Protein AF-A0A4V2MIZ4-F1 (afdb_monomer)

Radius of gyration: 24.64 Å; Cα contacts (8 Å, |Δi|>4): 62; chains: 1; bounding box: 47×35×79 Å

Structure (mmCIF, N/CA/C/O backbone):
data_AF-A0A4V2MIZ4-F1
#
_entry.id   AF-A0A4V2MIZ4-F1
#
loop_
_atom_site.group_PDB
_atom_site.id
_atom_site.type_symbol
_atom_site.label_atom_id
_atom_site.label_alt_id
_atom_site.label_comp_id
_atom_site.label_asym_id
_atom_site.label_entity_id
_atom_site.label_seq_id
_atom_site.pdbx_PDB_ins_code
_atom_site.Cartn_x
_atom_site.Cartn_y
_atom_site.Cartn_z
_atom_site.occupancy
_atom_site.B_iso_or_equiv
_atom_site.auth_seq_id
_atom_site.auth_comp_id
_atom_site.auth_asym_id
_atom_site.auth_atom_id
_atom_site.pdbx_PDB_model_num
ATOM 1 N N . MET A 1 1 ? 18.306 -7.040 -50.627 1.00 61.47 1 MET A N 1
ATOM 2 C CA . MET A 1 1 ? 17.845 -5.681 -50.943 1.00 61.47 1 MET A CA 1
ATOM 3 C C . MET A 1 1 ? 18.683 -4.757 -50.088 1.00 61.47 1 MET A C 1
ATOM 5 O O . MET A 1 1 ? 18.754 -4.995 -48.889 1.00 61.47 1 MET A O 1
ATOM 9 N N . THR A 1 2 ? 19.438 -3.847 -50.686 1.00 75.38 2 THR A N 1
ATOM 10 C CA . THR A 1 2 ? 20.298 -2.902 -49.950 1.00 75.38 2 THR A CA 1
ATOM 11 C C . THR A 1 2 ? 19.465 -1.750 -49.378 1.00 75.38 2 THR A C 1
ATOM 13 O O . THR A 1 2 ? 18.404 -1.431 -49.910 1.00 75.38 2 THR A O 1
ATOM 16 N N . ASP A 1 3 ? 19.933 -1.094 -48.311 1.00 62.56 3 ASP A N 1
ATOM 17 C CA . ASP A 1 3 ? 19.199 0.014 -47.664 1.00 62.56 3 ASP A CA 1
ATOM 18 C C . ASP A 1 3 ? 18.885 1.183 -48.622 1.00 62.56 3 ASP A C 1
ATOM 20 O O . ASP A 1 3 ? 17.886 1.885 -48.450 1.00 62.56 3 ASP A O 1
ATOM 24 N N . GLU A 1 4 ? 19.688 1.367 -49.676 1.00 70.94 4 GLU A N 1
ATOM 25 C CA . GLU A 1 4 ? 19.414 2.335 -50.747 1.00 70.94 4 GLU A CA 1
ATOM 26 C C . GLU A 1 4 ? 18.203 1.945 -51.616 1.00 70.94 4 GLU A C 1
ATOM 28 O O . GLU A 1 4 ? 17.418 2.814 -51.998 1.00 70.94 4 GLU A O 1
ATOM 33 N N . GLU A 1 5 ? 17.994 0.649 -51.876 1.00 67.06 5 GLU A N 1
ATOM 34 C CA . GLU A 1 5 ? 16.830 0.135 -52.614 1.00 67.06 5 GLU A CA 1
ATOM 35 C C . GLU A 1 5 ? 15.548 0.234 -51.769 1.00 67.06 5 GLU A C 1
ATOM 37 O O . GLU A 1 5 ? 14.493 0.603 -52.287 1.00 67.06 5 GLU A O 1
ATOM 42 N N . CYS A 1 6 ? 15.637 -0.017 -50.455 1.00 63.50 6 CYS A N 1
ATOM 43 C CA . CYS A 1 6 ? 14.527 0.169 -49.509 1.00 63.50 6 CYS A CA 1
ATOM 44 C C . CYS A 1 6 ? 14.075 1.636 -49.437 1.00 63.50 6 CYS A C 1
ATOM 46 O O . CYS A 1 6 ? 12.880 1.919 -49.562 1.00 63.50 6 CYS A O 1
ATOM 48 N N . LYS A 1 7 ? 15.026 2.577 -49.325 1.00 65.12 7 LYS A N 1
ATOM 49 C CA . LYS A 1 7 ? 14.741 4.024 -49.330 1.00 65.12 7 LYS A CA 1
ATOM 50 C C . LYS A 1 7 ? 14.087 4.496 -50.626 1.00 65.12 7 LYS A C 1
ATOM 52 O O . LYS A 1 7 ? 13.171 5.312 -50.572 1.00 65.12 7 LYS A O 1
ATOM 57 N N . ALA A 1 8 ? 14.519 3.979 -51.777 1.00 67.56 8 ALA A N 1
ATOM 58 C CA . ALA A 1 8 ? 13.937 4.322 -53.076 1.00 67.56 8 ALA A CA 1
ATOM 59 C C . ALA A 1 8 ? 12.498 3.794 -53.256 1.00 67.56 8 ALA A C 1
ATOM 61 O O . ALA A 1 8 ? 11.707 4.403 -53.975 1.00 67.56 8 ALA A O 1
ATOM 62 N N . LEU A 1 9 ? 12.147 2.691 -52.585 1.00 74.19 9 LEU A N 1
ATOM 63 C CA . LEU A 1 9 ? 10.812 2.078 -52.602 1.00 74.19 9 LEU A CA 1
ATOM 64 C C . LEU A 1 9 ? 9.877 2.600 -51.493 1.00 74.19 9 LEU A C 1
ATOM 66 O O . LEU A 1 9 ? 8.720 2.187 -51.432 1.00 74.19 9 LEU A O 1
ATOM 70 N N . GLY A 1 10 ? 10.354 3.497 -50.620 1.00 66.38 10 GLY A N 1
ATOM 71 C CA . GLY A 1 10 ? 9.590 3.998 -49.470 1.00 66.38 10 GLY A CA 1
ATOM 72 C C . GLY A 1 10 ? 9.331 2.939 -48.390 1.00 66.38 10 GLY A C 1
ATOM 73 O O . GLY A 1 10 ? 8.396 3.077 -47.604 1.00 66.38 10 GLY A O 1
ATOM 74 N N . ILE A 1 11 ? 10.129 1.870 -48.371 1.00 73.00 11 ILE A N 1
ATOM 75 C CA . ILE A 1 11 ? 10.044 0.768 -47.409 1.00 73.00 11 ILE A CA 1
ATOM 76 C C . ILE A 1 11 ? 11.064 1.038 -46.298 1.00 73.00 11 ILE A C 1
ATOM 78 O O . ILE A 1 11 ? 12.183 1.465 -46.582 1.00 73.00 11 ILE A O 1
ATOM 82 N N . MET A 1 12 ? 10.683 0.786 -45.041 1.00 71.75 12 MET A N 1
ATOM 83 C CA . MET A 1 12 ? 11.596 0.918 -43.899 1.00 71.75 12 MET A CA 1
ATOM 84 C C . MET A 1 12 ? 12.878 0.114 -44.134 1.00 71.75 12 MET A C 1
ATOM 86 O O . MET A 1 12 ? 12.825 -1.068 -44.481 1.00 71.75 12 MET A O 1
ATOM 90 N N . THR A 1 13 ? 14.023 0.759 -43.932 1.00 80.56 13 THR A N 1
ATOM 91 C CA . THR A 1 13 ? 15.333 0.090 -43.956 1.00 80.56 13 THR A CA 1
ATOM 92 C C . THR A 1 13 ? 15.496 -0.840 -42.754 1.00 80.56 13 THR A C 1
ATOM 94 O O . THR A 1 13 ? 14.859 -0.643 -41.716 1.00 80.56 13 THR A O 1
ATOM 97 N N . GLU A 1 14 ? 16.378 -1.843 -42.849 1.00 78.62 14 GLU A N 1
ATOM 98 C CA . GLU A 1 14 ? 16.640 -2.737 -41.708 1.00 78.62 14 GLU A CA 1
ATOM 99 C C . GLU A 1 14 ? 17.162 -1.956 -40.494 1.00 78.62 14 GLU A C 1
ATOM 101 O O . GLU A 1 14 ? 16.885 -2.309 -39.346 1.00 78.62 14 GLU A O 1
ATOM 106 N N . GLN A 1 15 ? 17.904 -0.874 -40.741 1.00 80.44 15 GLN A N 1
ATOM 107 C CA . GLN A 1 15 ? 18.411 0.007 -39.699 1.00 80.44 15 GLN A CA 1
ATOM 108 C C . GLN A 1 15 ? 17.288 0.805 -39.016 1.00 80.44 15 GLN A C 1
ATOM 110 O O . GLN A 1 15 ? 17.225 0.818 -37.788 1.00 80.44 15 GLN A O 1
ATOM 115 N N . GLU A 1 16 ? 16.364 1.400 -39.778 1.00 78.31 16 GLU A N 1
ATOM 116 C CA . GLU A 1 16 ? 15.189 2.096 -39.223 1.00 78.31 16 GLU A CA 1
ATOM 117 C C . GLU A 1 16 ? 14.279 1.141 -38.442 1.00 78.31 16 GLU A C 1
ATOM 119 O O . GLU A 1 16 ? 13.757 1.508 -37.388 1.00 78.31 16 GLU A O 1
ATOM 124 N N . GLN A 1 17 ? 14.135 -0.102 -38.909 1.00 80.69 17 GLN A N 1
ATOM 125 C CA . GLN A 1 17 ? 13.359 -1.123 -38.212 1.00 80.69 17 GLN A CA 1
ATOM 126 C C . GLN A 1 17 ? 13.997 -1.495 -36.864 1.00 80.69 17 GLN A C 1
ATOM 128 O O . GLN A 1 17 ? 13.307 -1.517 -35.848 1.00 80.69 17 GLN A O 1
ATOM 133 N N . ARG A 1 18 ? 15.324 -1.680 -36.810 1.00 82.56 18 ARG A N 1
ATOM 134 C CA . ARG A 1 18 ? 16.046 -1.932 -35.546 1.00 82.56 18 ARG A CA 1
ATOM 135 C C . ARG A 1 18 ? 15.979 -0.749 -34.583 1.00 82.56 18 ARG A C 1
ATOM 137 O O . ARG A 1 18 ? 15.841 -0.950 -33.379 1.00 82.56 18 ARG A O 1
ATOM 144 N N . GLU A 1 19 ? 16.088 0.478 -35.085 1.00 84.62 19 GLU A N 1
ATOM 145 C CA . GLU A 1 19 ? 15.945 1.683 -34.261 1.00 84.62 19 GLU A CA 1
ATOM 146 C C . GLU A 1 19 ? 14.526 1.806 -33.694 1.00 84.62 19 GLU A C 1
ATOM 148 O O . GLU A 1 19 ? 14.348 2.174 -32.530 1.00 84.62 19 GLU A O 1
ATOM 153 N N . MET A 1 20 ? 13.511 1.463 -34.487 1.00 82.25 20 MET A N 1
ATOM 154 C CA . MET A 1 20 ? 12.120 1.429 -34.049 1.00 82.25 20 MET A CA 1
ATOM 155 C C . MET A 1 20 ? 11.888 0.356 -32.974 1.00 82.25 20 MET A C 1
ATOM 157 O O . MET A 1 20 ? 11.293 0.670 -31.942 1.00 82.25 20 MET A O 1
ATOM 161 N N . ASP A 1 21 ? 12.409 -0.858 -33.159 1.00 84.88 21 ASP A N 1
ATOM 162 C CA . ASP A 1 21 ? 12.303 -1.945 -32.176 1.00 84.88 21 ASP A CA 1
ATOM 163 C C . ASP A 1 21 ? 12.966 -1.560 -30.845 1.00 84.88 21 ASP A C 1
ATOM 165 O O . ASP A 1 21 ? 12.350 -1.669 -29.785 1.00 84.88 21 ASP A O 1
ATOM 169 N N . GLN A 1 22 ? 14.166 -0.970 -30.886 1.00 86.31 22 GLN A N 1
ATOM 170 C CA . GLN A 1 22 ? 14.837 -0.456 -29.685 1.00 86.31 22 GLN A CA 1
ATOM 171 C C . GLN A 1 22 ? 14.046 0.658 -28.991 1.00 86.31 22 GLN A C 1
ATOM 173 O O . GLN A 1 22 ? 14.069 0.781 -27.764 1.00 86.31 22 GLN A O 1
ATOM 178 N N . ARG A 1 23 ? 13.357 1.518 -29.751 1.00 86.25 23 ARG A N 1
ATOM 179 C CA . ARG A 1 23 ? 12.477 2.538 -29.165 1.00 86.25 23 ARG A CA 1
ATOM 180 C C . ARG A 1 23 ? 11.270 1.902 -28.489 1.00 86.25 23 ARG A C 1
ATOM 182 O O . ARG A 1 23 ? 10.900 2.368 -27.414 1.00 86.25 23 ARG A O 1
ATOM 189 N N . PHE A 1 24 ? 10.679 0.868 -29.082 1.00 81.25 24 PHE A N 1
ATOM 190 C CA . PHE A 1 24 ? 9.573 0.140 -28.467 1.00 81.25 24 PHE A CA 1
ATOM 191 C C . PHE A 1 24 ? 9.997 -0.577 -27.186 1.00 81.25 24 PHE A C 1
ATOM 193 O O . PHE A 1 24 ? 9.312 -0.413 -26.180 1.00 81.25 24 PHE A O 1
ATOM 200 N N . GLU A 1 25 ? 11.152 -1.246 -27.170 1.00 83.56 25 GLU A N 1
ATOM 201 C CA . GLU A 1 25 ? 11.702 -1.865 -25.953 1.00 83.56 25 GLU A CA 1
ATOM 202 C C . GLU A 1 25 ? 11.879 -0.835 -24.827 1.00 83.56 25 GLU A C 1
ATOM 204 O O . GLU A 1 25 ? 11.429 -1.047 -23.703 1.00 83.56 25 GLU A O 1
ATOM 209 N N . ARG A 1 26 ? 12.441 0.344 -25.130 1.00 81.94 26 ARG A N 1
ATOM 210 C CA . ARG A 1 26 ? 12.590 1.421 -24.134 1.00 81.94 26 ARG A CA 1
ATOM 211 C C . ARG A 1 26 ? 11.251 1.957 -23.627 1.00 81.94 26 ARG A C 1
ATOM 213 O O . ARG A 1 26 ? 11.146 2.309 -22.454 1.00 81.94 26 ARG A O 1
ATOM 220 N N . ILE A 1 27 ? 10.244 2.066 -24.497 1.00 82.38 27 ILE A N 1
ATOM 221 C CA . ILE A 1 27 ? 8.889 2.487 -24.103 1.00 82.38 27 ILE A CA 1
ATOM 222 C C . ILE A 1 27 ? 8.257 1.434 -23.189 1.00 82.38 27 ILE A C 1
ATOM 224 O O . ILE A 1 27 ? 7.624 1.797 -22.199 1.00 82.38 27 ILE A O 1
ATOM 228 N N . GLU A 1 28 ? 8.441 0.151 -23.491 1.00 75.31 28 GLU A N 1
ATOM 229 C CA . GLU A 1 28 ? 7.935 -0.951 -22.675 1.00 75.31 28 GLU A CA 1
ATOM 230 C C . GLU A 1 28 ? 8.591 -0.966 -21.288 1.00 75.31 28 GLU A C 1
ATOM 232 O O . GLU A 1 28 ? 7.890 -0.977 -20.272 1.00 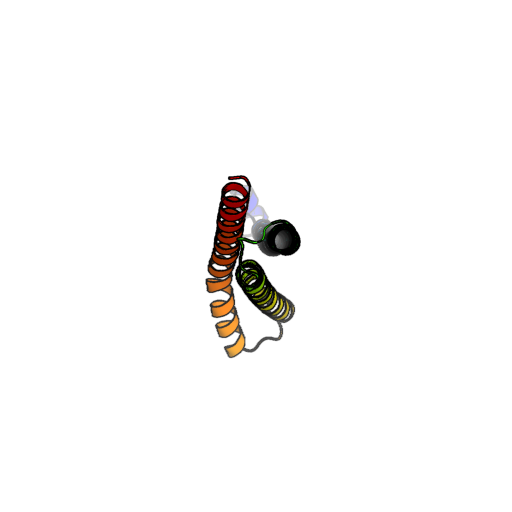75.31 28 GLU A O 1
ATOM 237 N N . GLU A 1 29 ? 9.920 -0.859 -21.221 1.00 80.81 29 GLU A N 1
ATOM 238 C CA . GLU A 1 29 ? 10.661 -0.763 -19.958 1.00 80.81 29 GLU A CA 1
ATOM 239 C C . GLU A 1 29 ? 10.221 0.447 -19.121 1.00 80.81 29 GLU A C 1
ATOM 241 O O . GLU A 1 29 ? 9.951 0.314 -17.921 1.00 80.81 29 GLU A O 1
ATOM 246 N N . ALA A 1 30 ? 10.091 1.619 -19.753 1.00 78.44 30 ALA A N 1
ATOM 247 C CA . ALA A 1 30 ? 9.608 2.830 -19.095 1.00 78.44 30 ALA A CA 1
ATOM 248 C C . ALA A 1 30 ? 8.166 2.667 -18.588 1.00 78.44 30 ALA A C 1
ATOM 250 O O . ALA A 1 30 ? 7.864 3.048 -17.457 1.00 78.44 30 ALA A O 1
ATOM 251 N N . GLY A 1 31 ? 7.288 2.043 -19.377 1.00 76.06 31 GLY A N 1
ATOM 252 C CA . GLY A 1 31 ? 5.898 1.786 -19.002 1.00 76.06 31 GLY A CA 1
ATOM 253 C C . GLY A 1 31 ? 5.766 0.857 -17.793 1.00 76.06 31 GLY A C 1
ATOM 254 O O . GLY A 1 31 ? 4.927 1.088 -16.915 1.00 76.06 31 GLY A O 1
ATOM 255 N N . ILE A 1 32 ? 6.619 -0.167 -17.694 1.00 78.19 32 ILE A N 1
ATOM 256 C CA . ILE A 1 32 ? 6.652 -1.062 -16.530 1.00 78.19 32 ILE A CA 1
ATOM 257 C C . ILE A 1 32 ? 7.129 -0.306 -15.284 1.00 78.19 32 ILE A C 1
ATOM 259 O O . ILE A 1 32 ? 6.495 -0.412 -14.228 1.00 78.19 32 ILE A O 1
ATOM 263 N N . ALA A 1 33 ? 8.202 0.479 -15.406 1.00 78.94 33 ALA A N 1
ATOM 264 C CA . ALA A 1 33 ? 8.738 1.280 -14.306 1.00 78.94 33 ALA A CA 1
ATOM 265 C C . ALA A 1 33 ? 7.717 2.311 -13.794 1.00 78.94 33 ALA A C 1
ATOM 267 O O . ALA A 1 33 ? 7.505 2.435 -12.585 1.00 78.94 33 ALA A O 1
ATOM 268 N N . ASP A 1 34 ? 7.025 3.000 -14.702 1.00 83.31 34 ASP A N 1
ATOM 269 C CA . ASP A 1 34 ? 5.982 3.960 -14.346 1.00 83.31 34 ASP A CA 1
ATOM 270 C C . ASP A 1 34 ? 4.792 3.281 -13.667 1.00 83.31 34 ASP A C 1
ATOM 272 O O . ASP A 1 34 ? 4.307 3.768 -12.645 1.00 83.31 34 ASP A O 1
ATOM 276 N N . THR A 1 35 ? 4.344 2.126 -14.166 1.00 80.25 35 THR A N 1
ATOM 277 C CA . THR A 1 35 ? 3.244 1.369 -13.545 1.00 80.25 35 THR A CA 1
ATOM 278 C C . THR A 1 35 ? 3.574 0.987 -12.101 1.00 80.25 35 THR A C 1
ATOM 280 O O . THR A 1 35 ? 2.730 1.130 -11.214 1.00 80.25 35 THR A O 1
ATOM 283 N N . GLN A 1 36 ? 4.806 0.541 -11.843 1.00 80.75 36 GLN A N 1
ATOM 284 C CA . GLN A 1 36 ? 5.273 0.237 -10.491 1.00 80.75 36 GLN A CA 1
ATOM 285 C C . GLN A 1 36 ? 5.300 1.492 -9.609 1.00 80.75 36 GLN A C 1
ATOM 287 O O . GLN A 1 36 ? 4.775 1.479 -8.501 1.00 80.75 36 GLN A O 1
ATOM 292 N N . LYS A 1 37 ? 5.802 2.613 -10.131 1.00 85.69 37 LYS A N 1
ATOM 293 C CA . LYS A 1 37 ? 5.819 3.896 -9.416 1.00 85.69 37 LYS A CA 1
ATOM 294 C C . LYS A 1 37 ? 4.416 4.392 -9.050 1.00 85.69 37 LYS A C 1
ATOM 296 O O . LYS A 1 37 ? 4.213 4.920 -7.956 1.00 85.69 37 LYS A O 1
ATOM 301 N N . TYR A 1 38 ? 3.440 4.251 -9.948 1.00 85.75 38 TYR A N 1
ATOM 302 C CA . TYR A 1 38 ? 2.047 4.602 -9.654 1.00 85.75 38 TYR A CA 1
ATOM 303 C C . TYR A 1 38 ? 1.440 3.681 -8.601 1.00 85.75 38 TYR A C 1
ATOM 305 O O . TYR A 1 38 ? 0.726 4.166 -7.723 1.00 85.75 38 TYR A O 1
ATOM 313 N N . PHE A 1 39 ? 1.738 2.384 -8.669 1.00 86.19 39 PHE A N 1
ATOM 314 C CA . PHE A 1 39 ? 1.306 1.429 -7.658 1.00 86.19 39 PHE A CA 1
ATOM 315 C C . PHE A 1 39 ? 1.820 1.816 -6.267 1.00 86.19 39 PHE A C 1
ATOM 317 O O . PHE A 1 39 ? 1.006 1.948 -5.348 1.00 86.19 39 PHE A O 1
ATOM 324 N N . ASP A 1 40 ? 3.129 2.056 -6.140 1.00 86.69 40 ASP A N 1
ATOM 325 C CA . ASP A 1 40 ? 3.775 2.416 -4.873 1.00 86.69 40 ASP A CA 1
ATOM 326 C C . ASP A 1 40 ? 3.146 3.700 -4.316 1.00 86.69 40 ASP A C 1
ATOM 328 O O . ASP 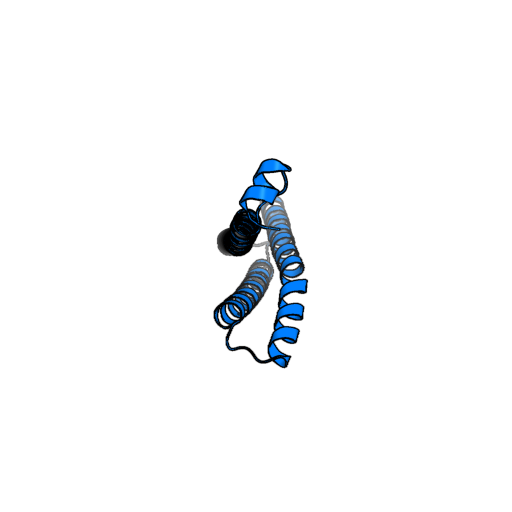A 1 40 ? 2.693 3.753 -3.175 1.00 86.69 40 ASP A O 1
ATOM 332 N N . ARG A 1 41 ? 2.958 4.711 -5.175 1.00 89.69 41 ARG A N 1
ATOM 333 C CA . ARG A 1 41 ? 2.321 5.978 -4.791 1.00 89.69 41 ARG A CA 1
ATOM 334 C C . ARG A 1 41 ? 0.879 5.814 -4.301 1.00 89.69 41 ARG A C 1
ATOM 336 O O . ARG A 1 41 ? 0.435 6.592 -3.455 1.00 89.69 41 ARG A O 1
ATOM 343 N N . ILE A 1 42 ? 0.110 4.884 -4.868 1.00 90.19 42 ILE A N 1
ATOM 344 C CA . ILE A 1 42 ? -1.256 4.596 -4.408 1.00 90.19 42 ILE A CA 1
ATOM 345 C C . ILE A 1 42 ? -1.203 3.923 -3.036 1.00 90.19 42 ILE A C 1
ATOM 347 O O . ILE A 1 42 ? -1.914 4.361 -2.132 1.00 90.19 42 ILE A O 1
ATOM 351 N N . HIS A 1 43 ? -0.352 2.913 -2.864 1.00 90.69 43 HIS A N 1
ATOM 352 C CA . HIS A 1 43 ? -0.255 2.165 -1.609 1.00 90.69 43 HIS A CA 1
ATOM 353 C C . HIS A 1 43 ? 0.284 3.024 -0.462 1.00 90.69 43 HIS A C 1
ATOM 355 O O . HIS A 1 43 ? -0.300 2.991 0.620 1.00 90.69 43 HIS A O 1
ATOM 361 N N . ASP A 1 44 ? 1.244 3.915 -0.717 1.00 91.56 44 ASP A N 1
ATOM 362 C CA . ASP A 1 44 ? 1.702 4.918 0.254 1.00 91.56 44 ASP A CA 1
ATOM 363 C C . ASP A 1 44 ? 0.548 5.802 0.755 1.00 91.56 44 ASP A C 1
ATOM 365 O O . ASP A 1 44 ? 0.396 6.057 1.954 1.00 91.56 44 ASP A O 1
ATOM 369 N N . LYS A 1 45 ? -0.317 6.257 -0.162 1.00 94.06 45 LYS A N 1
ATOM 370 C CA . LYS A 1 45 ? -1.497 7.059 0.192 1.00 94.06 45 LYS A CA 1
ATOM 371 C C . LYS A 1 45 ? -2.523 6.253 0.982 1.00 94.06 45 LYS A C 1
ATOM 373 O O . LYS A 1 45 ? -3.093 6.791 1.929 1.00 94.06 45 LYS A O 1
ATOM 378 N N . LEU A 1 46 ? -2.760 4.992 0.615 1.00 93.81 46 LEU A N 1
ATOM 379 C CA . LEU A 1 46 ? -3.664 4.101 1.350 1.00 93.81 46 LEU A CA 1
ATOM 380 C C . LEU A 1 46 ? -3.142 3.825 2.762 1.00 93.81 46 LEU A C 1
ATOM 382 O O . LEU A 1 46 ? -3.918 3.888 3.712 1.00 93.81 46 LEU A O 1
ATOM 386 N N . PHE A 1 47 ? -1.838 3.602 2.923 1.00 93.19 47 PHE A N 1
ATOM 387 C CA . PHE A 1 47 ? -1.196 3.440 4.227 1.00 93.19 47 PHE A CA 1
ATOM 388 C C . PHE A 1 47 ? -1.304 4.691 5.090 1.00 93.19 47 PHE A C 1
ATOM 390 O O . PHE A 1 47 ? -1.642 4.600 6.273 1.00 93.19 47 PHE A O 1
ATOM 397 N N . SER A 1 48 ? -1.051 5.864 4.506 1.00 94.56 48 SER A N 1
ATOM 398 C CA . SER A 1 48 ? -1.198 7.143 5.201 1.00 94.56 48 SER A CA 1
ATOM 399 C C . SER A 1 48 ? -2.644 7.371 5.649 1.00 94.56 48 SER A C 1
ATOM 401 O O . SER A 1 48 ? -2.889 7.667 6.820 1.00 94.56 48 SER A O 1
ATOM 403 N N . LEU A 1 49 ? -3.613 7.133 4.758 1.00 94.69 49 LEU A N 1
ATOM 404 C CA . LEU A 1 49 ? -5.037 7.216 5.076 1.00 94.69 49 LEU A CA 1
ATOM 405 C C . LEU A 1 49 ? -5.429 6.218 6.170 1.00 94.69 49 LEU A C 1
ATOM 407 O O . LEU A 1 49 ? -6.108 6.591 7.120 1.00 94.69 49 LEU A O 1
ATOM 411 N N . ASN A 1 50 ? -4.980 4.966 6.081 1.00 95.31 50 ASN A N 1
ATOM 412 C CA . ASN A 1 50 ? -5.293 3.956 7.085 1.00 95.31 50 ASN A CA 1
ATOM 413 C C . ASN A 1 50 ? -4.682 4.299 8.450 1.00 95.31 50 ASN A C 1
ATOM 415 O O . ASN A 1 50 ? -5.338 4.141 9.474 1.00 95.31 50 ASN A O 1
ATOM 419 N N . SER A 1 51 ? -3.465 4.845 8.473 1.00 94.75 51 SER A N 1
ATOM 420 C CA . SER A 1 51 ? -2.824 5.337 9.699 1.00 94.75 51 SER A CA 1
ATOM 421 C C . SER A 1 51 ? -3.614 6.489 10.326 1.00 94.75 51 SER A C 1
ATOM 423 O O . SER A 1 51 ? -3.827 6.510 11.539 1.00 94.75 51 SER A O 1
ATOM 425 N N . PHE A 1 52 ? -4.116 7.412 9.501 1.00 95.81 52 PHE A N 1
ATOM 426 C CA . PHE A 1 52 ? -5.018 8.472 9.949 1.00 95.81 52 PHE A CA 1
ATOM 427 C C . PHE A 1 52 ? -6.330 7.906 10.517 1.00 95.81 52 PHE A C 1
ATOM 429 O O . PHE A 1 52 ? -6.774 8.344 11.577 1.00 95.81 52 PHE A O 1
ATOM 436 N N . LEU A 1 53 ? -6.921 6.891 9.875 1.00 94.56 53 LEU A N 1
ATOM 437 C CA . LEU A 1 53 ? -8.124 6.216 10.378 1.00 94.56 53 LEU A CA 1
ATOM 438 C C . LEU A 1 53 ? -7.872 5.540 11.728 1.00 94.56 53 LEU A C 1
ATOM 440 O O . LEU A 1 53 ? -8.695 5.694 12.621 1.00 94.56 53 LEU A O 1
ATOM 444 N N . ILE A 1 54 ? -6.743 4.849 11.919 1.00 94.75 54 ILE A N 1
ATOM 445 C CA . ILE A 1 54 ? -6.370 4.255 13.218 1.00 94.75 54 ILE A CA 1
ATOM 446 C C . ILE A 1 54 ? -6.380 5.327 14.314 1.00 94.75 54 ILE A C 1
ATOM 448 O O . ILE A 1 54 ? -7.017 5.139 15.351 1.00 94.75 54 ILE A O 1
ATOM 452 N N . ALA A 1 55 ? -5.727 6.468 14.075 1.00 94.88 55 ALA A N 1
ATOM 453 C CA . ALA A 1 55 ? -5.729 7.586 15.017 1.00 94.88 55 ALA A CA 1
ATOM 454 C C . ALA A 1 55 ? -7.149 8.125 15.269 1.00 94.88 55 ALA A C 1
ATOM 456 O O . ALA A 1 55 ? -7.529 8.363 16.416 1.00 94.88 55 ALA A O 1
ATOM 457 N N . GLY A 1 56 ? -7.960 8.249 14.215 1.00 92.69 56 GLY A N 1
ATOM 458 C CA . GLY A 1 56 ? -9.368 8.630 14.314 1.00 92.69 56 GLY A CA 1
ATOM 459 C C . GLY A 1 56 ? -10.194 7.661 15.165 1.00 92.69 56 GLY A C 1
ATOM 460 O O . GLY A 1 56 ? -10.987 8.104 15.992 1.00 92.69 56 GLY A O 1
ATOM 461 N N . TYR A 1 57 ? -10.001 6.347 15.014 1.00 92.94 57 TYR A N 1
ATOM 462 C CA . TYR A 1 57 ? -10.677 5.332 15.829 1.00 92.94 57 TYR A CA 1
ATOM 463 C C . TYR A 1 57 ? -10.269 5.433 17.301 1.00 92.94 57 TYR A C 1
ATOM 465 O O . TYR A 1 57 ? -11.140 5.389 18.168 1.00 92.94 57 TYR A O 1
ATOM 473 N N . PHE A 1 58 ? -8.980 5.630 17.602 1.00 93.12 58 PHE A N 1
ATOM 474 C CA . PHE A 1 58 ? -8.534 5.876 18.978 1.00 93.12 58 PHE A CA 1
ATOM 475 C C . PHE A 1 58 ? -9.203 7.113 19.585 1.00 93.12 58 PHE A C 1
ATOM 477 O O . PHE A 1 58 ? -9.675 7.055 20.720 1.00 93.12 58 PHE A O 1
ATOM 484 N N . ALA A 1 59 ? -9.296 8.207 18.826 1.00 92.06 59 ALA A N 1
ATOM 485 C CA . ALA A 1 59 ? -9.982 9.416 19.270 1.00 92.06 59 ALA A CA 1
ATOM 486 C C . ALA A 1 59 ? -11.483 9.174 19.506 1.00 92.06 59 ALA A C 1
ATOM 488 O O . ALA A 1 59 ? -12.009 9.572 20.544 1.00 92.06 59 ALA A O 1
ATOM 489 N N . LEU A 1 60 ? -12.168 8.473 18.595 1.00 89.62 60 LEU A N 1
ATOM 490 C CA . LEU A 1 60 ? -13.584 8.124 18.750 1.00 89.62 60 LEU A CA 1
ATOM 491 C C . LEU A 1 60 ? -13.832 7.280 20.004 1.00 89.62 60 LEU A C 1
ATOM 493 O O . LEU A 1 60 ? -14.743 7.590 20.768 1.00 89.62 60 LEU A O 1
ATOM 497 N N . ILE A 1 61 ? -13.015 6.255 20.247 1.00 90.00 61 ILE A N 1
ATOM 498 C CA . ILE A 1 61 ? -13.122 5.397 21.438 1.00 90.00 61 ILE A CA 1
ATOM 499 C C . ILE A 1 61 ? -12.875 6.207 22.720 1.00 90.00 61 ILE A C 1
ATOM 501 O O . ILE A 1 61 ? -13.544 5.992 23.726 1.00 90.00 61 ILE A O 1
ATOM 505 N N . ALA A 1 62 ? -11.935 7.156 22.697 1.00 88.62 62 ALA A N 1
ATOM 506 C CA . ALA A 1 62 ? -11.638 7.993 23.857 1.00 88.62 62 ALA A CA 1
ATOM 507 C C . ALA A 1 62 ? -12.769 8.983 24.186 1.00 88.62 62 ALA A C 1
ATOM 509 O O . ALA A 1 62 ? -13.039 9.245 25.358 1.00 88.62 62 ALA A O 1
ATOM 510 N N . ILE A 1 63 ? -13.428 9.535 23.163 1.00 87.38 63 ILE A N 1
ATOM 511 C CA . ILE A 1 63 ? -14.477 10.554 23.323 1.00 87.38 63 ILE A CA 1
ATOM 512 C C . ILE A 1 63 ? -15.842 9.914 23.615 1.00 87.38 63 ILE A C 1
ATOM 514 O O . ILE A 1 63 ? -16.658 10.489 24.335 1.00 87.38 63 ILE A O 1
ATOM 518 N N . THR A 1 64 ? -16.111 8.722 23.078 1.00 82.19 64 THR A N 1
ATOM 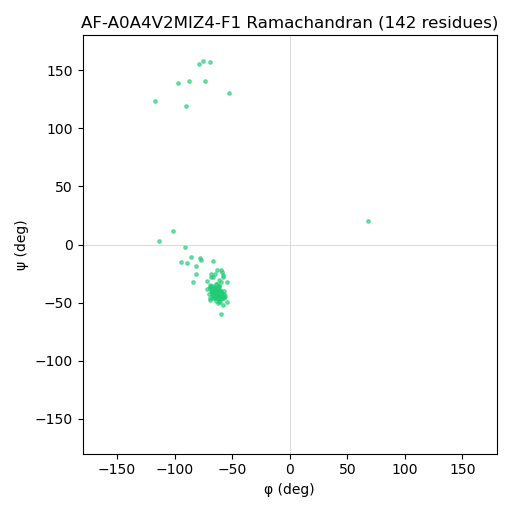519 C CA . THR A 1 64 ? -17.453 8.127 23.062 1.00 82.19 64 THR A CA 1
ATOM 520 C C . THR A 1 64 ? -17.480 6.824 23.862 1.00 82.19 64 THR A C 1
ATOM 522 O O . THR A 1 64 ? -16.747 5.883 23.581 1.00 82.19 64 THR A O 1
ATOM 525 N N . LYS A 1 65 ? -18.362 6.729 24.866 1.00 76.38 65 LYS A N 1
ATOM 526 C CA . LYS A 1 65 ? -18.489 5.509 25.694 1.00 76.38 65 LYS A CA 1
ATOM 527 C C . LYS A 1 65 ? -19.259 4.371 25.010 1.00 76.38 65 LYS A C 1
ATOM 529 O O . LYS A 1 65 ? -19.225 3.244 25.491 1.00 76.38 65 LYS A O 1
ATOM 534 N N . ASN A 1 66 ? -19.953 4.670 23.911 1.00 79.56 66 ASN A N 1
ATOM 535 C CA . ASN A 1 66 ? -20.819 3.723 23.206 1.00 79.56 66 ASN A CA 1
ATOM 536 C C . ASN A 1 66 ? -20.085 2.920 22.123 1.00 79.56 66 ASN A C 1
ATOM 538 O O . ASN A 1 66 ? -20.607 1.903 21.668 1.00 79.56 66 ASN A O 1
ATOM 542 N N . ILE A 1 67 ? -18.894 3.355 21.699 1.00 83.56 67 ILE A N 1
ATOM 543 C CA . ILE A 1 67 ? -18.105 2.632 20.701 1.00 83.56 67 ILE A CA 1
ATOM 544 C C . ILE A 1 67 ? -17.190 1.650 21.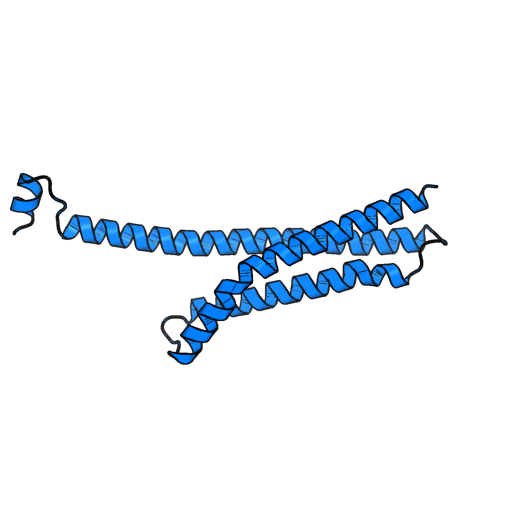434 1.00 83.56 67 ILE A C 1
ATOM 546 O O . ILE A 1 67 ? -16.340 2.065 22.224 1.00 83.56 67 ILE A O 1
ATOM 550 N N . PRO A 1 68 ? -17.327 0.339 21.189 1.00 86.06 68 PRO A N 1
ATOM 551 C CA . PRO A 1 68 ? -16.518 -0.633 21.892 1.00 86.06 68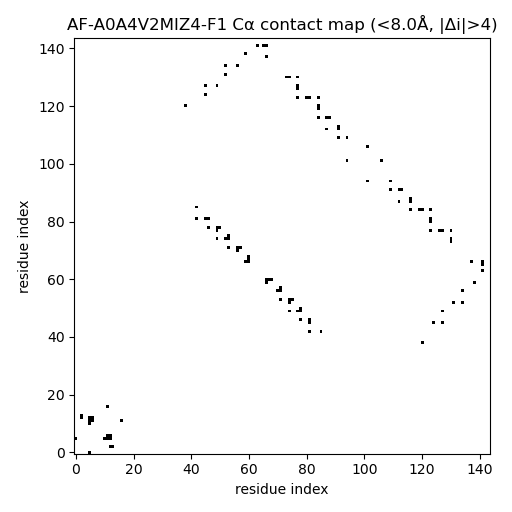 PRO A CA 1
ATOM 552 C C . PRO A 1 68 ? -15.080 -0.615 21.361 1.00 86.06 68 PRO A C 1
ATOM 554 O O . PRO A 1 68 ? -14.851 -0.529 20.156 1.00 86.06 68 PRO A O 1
ATOM 557 N N . ALA A 1 69 ? -14.099 -0.754 22.256 1.00 87.69 69 ALA A N 1
ATOM 558 C CA . ALA A 1 69 ? -12.680 -0.623 21.914 1.00 87.69 69 ALA A CA 1
ATOM 559 C C . ALA A 1 69 ? -12.186 -1.632 20.857 1.00 87.69 69 ALA A C 1
ATOM 561 O O . ALA A 1 69 ? -11.199 -1.374 20.174 1.00 87.69 69 ALA A O 1
ATOM 562 N N . TRP A 1 70 ? -12.878 -2.765 20.681 1.00 88.69 70 TRP A N 1
ATOM 563 C CA . TRP A 1 70 ? -12.519 -3.771 19.677 1.00 88.69 70 TRP A CA 1
ATOM 564 C C . TRP A 1 70 ? -12.699 -3.280 18.230 1.00 88.69 70 TRP A C 1
ATOM 566 O O . TRP A 1 70 ? -12.144 -3.893 17.321 1.00 88.69 70 TRP A O 1
ATOM 576 N N . THR A 1 71 ? -13.403 -2.166 17.986 1.00 88.94 71 THR A N 1
ATOM 577 C CA . THR A 1 71 ? -13.564 -1.597 16.632 1.00 88.94 71 THR A CA 1
ATOM 578 C C . THR A 1 71 ? -12.241 -1.149 16.010 1.00 88.94 71 THR A C 1
ATOM 580 O O . THR A 1 71 ? -12.131 -1.139 14.785 1.00 88.94 71 THR A O 1
ATOM 583 N N . ILE A 1 72 ? -11.203 -0.886 16.819 1.00 92.06 72 ILE A N 1
ATOM 584 C CA . ILE A 1 72 ? -9.840 -0.591 16.342 1.00 92.06 72 ILE A CA 1
ATOM 585 C C . ILE A 1 72 ? -9.245 -1.731 15.502 1.00 92.06 72 ILE A C 1
ATOM 587 O O . ILE A 1 72 ? -8.386 -1.498 14.657 1.00 92.06 72 ILE A O 1
ATOM 591 N N . ILE A 1 73 ? -9.737 -2.962 15.678 1.00 92.31 73 ILE A N 1
ATOM 592 C CA . ILE A 1 73 ? -9.294 -4.126 14.907 1.00 92.31 73 ILE A CA 1
ATOM 593 C C . ILE A 1 73 ? -9.581 -3.933 13.410 1.00 92.31 73 ILE A C 1
ATOM 595 O O . ILE A 1 73 ? -8.809 -4.412 12.583 1.00 92.31 73 ILE A O 1
ATOM 599 N N . ILE A 1 74 ? -10.637 -3.196 13.045 1.00 91.75 74 ILE A N 1
ATOM 600 C CA . ILE A 1 74 ? -11.038 -2.970 11.648 1.00 91.75 74 ILE A CA 1
ATOM 601 C C . ILE A 1 74 ? -9.913 -2.289 10.842 1.00 91.75 74 ILE A C 1
ATOM 603 O O . ILE A 1 74 ? -9.429 -2.892 9.877 1.00 91.75 74 ILE A O 1
ATOM 607 N N . PRO A 1 75 ? -9.433 -1.082 11.207 1.00 93.31 75 PRO A N 1
ATOM 608 C CA . PRO A 1 75 ? -8.323 -0.461 10.490 1.00 93.31 75 PRO A CA 1
ATOM 609 C C . PRO A 1 75 ? -6.990 -1.205 10.697 1.00 93.31 75 PRO A C 1
ATOM 611 O O . PRO A 1 75 ? -6.137 -1.168 9.810 1.00 93.31 75 PRO A O 1
ATOM 614 N N . THR A 1 76 ? -6.797 -1.938 11.803 1.00 93.25 76 THR A N 1
ATOM 615 C CA . THR A 1 76 ? -5.590 -2.764 12.002 1.00 93.25 76 THR A CA 1
ATOM 616 C C . THR A 1 76 ? -5.511 -3.930 11.016 1.00 93.25 76 THR A C 1
ATOM 618 O O . THR A 1 76 ? -4.459 -4.141 10.414 1.00 93.25 76 THR A O 1
ATOM 621 N N . ILE A 1 77 ? -6.606 -4.663 10.789 1.00 93.75 77 ILE A N 1
ATOM 622 C CA . ILE A 1 77 ? -6.648 -5.737 9.782 1.00 93.75 77 ILE A CA 1
ATOM 623 C C . ILE A 1 77 ? -6.373 -5.165 8.387 1.00 93.75 77 ILE A C 1
ATOM 625 O O . ILE A 1 77 ? -5.626 -5.767 7.615 1.00 93.75 77 ILE A O 1
ATOM 629 N N . ASN A 1 78 ? -6.899 -3.975 8.080 1.00 92.88 78 ASN A N 1
ATOM 630 C CA . ASN A 1 78 ? -6.618 -3.309 6.810 1.00 92.88 78 ASN A CA 1
ATOM 631 C C . ASN A 1 78 ? -5.128 -2.949 6.649 1.00 92.88 78 ASN A C 1
ATOM 633 O O . ASN A 1 78 ? -4.580 -3.150 5.569 1.00 92.88 78 ASN A O 1
ATOM 637 N N . SER A 1 79 ? -4.436 -2.526 7.718 1.00 93.50 79 SER A N 1
ATOM 638 C CA . SER A 1 79 ? -2.972 -2.336 7.688 1.00 93.50 79 SER A CA 1
ATOM 639 C C . SER A 1 79 ? -2.225 -3.627 7.354 1.00 93.50 79 SER A C 1
ATOM 641 O O . SER A 1 79 ? -1.274 -3.598 6.579 1.00 93.50 79 SER A O 1
ATOM 643 N N . ILE A 1 80 ? -2.637 -4.762 7.929 1.00 93.38 80 ILE A N 1
ATOM 644 C CA . ILE A 1 80 ? -2.003 -6.065 7.661 1.00 93.38 80 ILE A CA 1
ATOM 645 C C . ILE A 1 80 ? -2.185 -6.447 6.188 1.00 93.38 80 ILE A C 1
ATOM 647 O O . ILE A 1 80 ? -1.242 -6.917 5.551 1.00 93.38 80 ILE A O 1
ATOM 651 N N . LEU A 1 81 ? -3.377 -6.218 5.634 1.00 91.88 81 LEU A N 1
ATOM 652 C CA . LEU A 1 81 ? -3.661 -6.476 4.225 1.00 91.88 81 LEU A CA 1
ATOM 653 C C . LEU A 1 81 ? -2.817 -5.588 3.298 1.00 91.88 81 LEU A C 1
ATOM 655 O O . LEU A 1 81 ? -2.225 -6.100 2.350 1.00 91.88 81 LEU A O 1
ATOM 659 N N . LEU A 1 82 ? -2.720 -4.288 3.592 1.00 91.62 82 LEU A N 1
ATOM 660 C CA . LEU A 1 82 ? -1.867 -3.358 2.845 1.00 91.62 82 LEU A CA 1
ATOM 661 C C . LEU A 1 82 ? -0.394 -3.802 2.884 1.00 91.62 82 LEU A C 1
ATOM 663 O O . LEU A 1 82 ? 0.254 -3.883 1.843 1.00 91.62 82 LEU A O 1
ATOM 667 N N . LEU A 1 83 ? 0.102 -4.211 4.057 1.00 91.31 83 LEU A N 1
ATOM 668 C CA . LEU A 1 83 ? 1.478 -4.695 4.230 1.00 91.31 83 LEU A CA 1
ATOM 669 C C . LEU A 1 83 ? 1.742 -5.975 3.431 1.00 91.31 83 LEU A C 1
ATOM 671 O O . LEU A 1 83 ? 2.812 -6.146 2.845 1.00 91.31 83 LEU A O 1
ATOM 675 N N . TYR A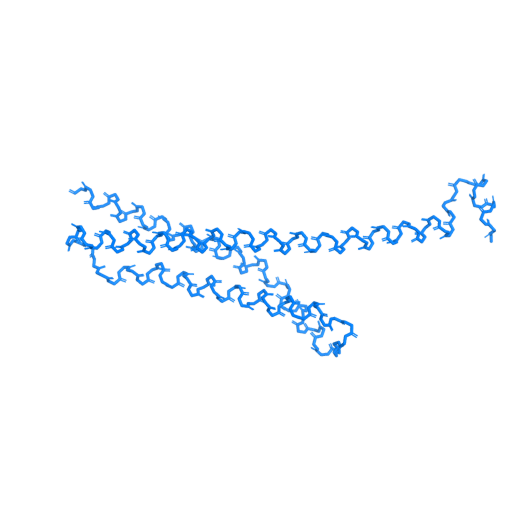 1 84 ? 0.769 -6.885 3.401 1.00 89.62 84 TYR A N 1
ATOM 676 C CA . TYR A 1 84 ? 0.869 -8.116 2.625 1.00 89.62 84 TYR A CA 1
ATOM 677 C C . TYR A 1 84 ? 1.022 -7.831 1.128 1.00 89.62 84 TYR A C 1
ATOM 679 O O . TYR A 1 84 ? 1.819 -8.481 0.446 1.00 89.62 84 TYR A O 1
ATOM 687 N N . VAL A 1 85 ? 0.278 -6.855 0.612 1.00 88.00 85 VAL A N 1
ATOM 688 C CA . VAL A 1 85 ? 0.328 -6.483 -0.802 1.00 88.00 85 VAL A CA 1
ATOM 689 C C . VAL A 1 85 ? 1.655 -5.808 -1.164 1.00 88.00 85 VAL A C 1
ATOM 691 O O . VAL A 1 85 ? 2.276 -6.210 -2.154 1.00 88.00 85 VAL A O 1
ATOM 694 N N . ASP A 1 86 ? 2.166 -4.911 -0.323 1.00 85.88 86 ASP A N 1
ATOM 695 C CA . ASP A 1 86 ? 3.491 -4.303 -0.517 1.00 85.88 86 ASP A CA 1
ATOM 696 C C . ASP A 1 86 ? 4.615 -5.344 -0.472 1.00 85.88 86 ASP A C 1
ATOM 698 O O . ASP A 1 86 ? 5.526 -5.333 -1.304 1.00 85.88 86 ASP A O 1
ATOM 702 N N . TYR A 1 87 ? 4.524 -6.326 0.430 1.00 86.38 87 TYR A N 1
ATOM 703 C CA . TYR A 1 87 ? 5.470 -7.442 0.469 1.00 86.38 87 TYR A CA 1
ATOM 704 C C . TYR A 1 87 ? 5.480 -8.240 -0.845 1.00 86.38 87 TYR A C 1
ATOM 706 O O . TYR A 1 87 ? 6.541 -8.624 -1.351 1.00 86.38 87 TYR A O 1
ATOM 714 N N . ARG A 1 88 ? 4.304 -8.482 -1.435 1.00 83.88 88 ARG A N 1
ATOM 715 C CA . ARG A 1 88 ? 4.191 -9.175 -2.729 1.00 83.88 88 ARG A CA 1
ATOM 716 C C . ARG A 1 88 ? 4.814 -8.356 -3.859 1.00 83.88 88 ARG A C 1
ATOM 718 O O . ARG A 1 88 ? 5.461 -8.949 -4.726 1.00 83.88 88 ARG A O 1
ATOM 725 N N . MET A 1 89 ? 4.678 -7.032 -3.837 1.00 82.12 89 MET A N 1
ATOM 726 C CA . MET A 1 89 ? 5.358 -6.157 -4.796 1.00 82.12 89 MET A CA 1
ATOM 727 C C . MET A 1 89 ? 6.870 -6.127 -4.612 1.00 82.12 89 MET A C 1
ATOM 729 O O . MET A 1 89 ? 7.599 -6.207 -5.600 1.00 82.12 89 MET A O 1
ATOM 733 N N . LEU A 1 90 ? 7.363 -6.107 -3.372 1.00 82.88 90 LEU A N 1
ATOM 734 C CA . LEU A 1 90 ? 8.795 -6.210 -3.095 1.00 82.88 90 LEU A CA 1
ATOM 735 C C . LEU A 1 90 ? 9.381 -7.492 -3.701 1.00 82.88 90 LEU A C 1
ATOM 737 O O . LEU A 1 90 ? 10.450 -7.465 -4.313 1.00 82.88 90 LEU A O 1
ATOM 741 N N . LEU A 1 91 ? 8.669 -8.614 -3.568 1.00 80.38 91 LEU A N 1
ATOM 742 C CA . LEU A 1 91 ? 9.088 -9.883 -4.158 1.00 80.38 91 LEU A CA 1
ATOM 743 C C . LEU A 1 91 ? 9.106 -9.817 -5.693 1.00 80.38 91 LEU A C 1
ATOM 745 O O . LEU A 1 91 ? 10.060 -10.291 -6.309 1.00 80.38 91 LEU A O 1
ATOM 749 N N . ARG A 1 92 ? 8.096 -9.190 -6.310 1.00 78.94 92 ARG A N 1
ATOM 750 C CA . ARG A 1 92 ? 8.049 -8.967 -7.764 1.00 78.94 92 ARG A CA 1
ATOM 751 C C . ARG A 1 92 ? 9.226 -8.115 -8.246 1.00 78.94 92 ARG A C 1
ATOM 753 O O . ARG A 1 92 ? 9.889 -8.506 -9.201 1.00 78.94 92 ARG A O 1
ATOM 760 N N . SER A 1 93 ? 9.509 -7.006 -7.565 1.00 76.19 93 SER A N 1
ATOM 761 C CA . SER A 1 93 ? 10.608 -6.086 -7.890 1.00 76.19 93 SER A CA 1
ATOM 762 C C . SER A 1 93 ? 11.973 -6.779 -7.803 1.00 76.19 93 SER A C 1
ATOM 764 O O . SER A 1 93 ? 12.786 -6.685 -8.722 1.00 76.19 93 SER A O 1
ATOM 766 N N . ARG A 1 94 ? 12.199 -7.583 -6.752 1.00 77.94 94 ARG A N 1
ATOM 767 C CA . ARG A 1 94 ? 13.424 -8.392 -6.616 1.00 77.94 94 ARG A CA 1
ATOM 768 C C . ARG A 1 94 ? 13.603 -9.376 -7.769 1.00 77.94 94 ARG A C 1
ATOM 770 O O . ARG A 1 94 ? 14.698 -9.465 -8.312 1.00 77.94 94 ARG A O 1
ATOM 777 N N . LEU A 1 95 ? 12.540 -10.087 -8.148 1.00 74.44 95 LEU A N 1
ATOM 778 C CA . LEU A 1 95 ? 12.587 -11.034 -9.264 1.00 74.44 95 LEU A CA 1
ATOM 779 C C . LEU A 1 95 ? 12.815 -10.324 -10.603 1.00 74.44 95 LEU A C 1
ATOM 781 O O . LEU A 1 95 ? 13.568 -10.815 -11.437 1.00 74.44 95 LEU A O 1
ATOM 785 N N . GLN A 1 96 ? 12.227 -9.147 -10.804 1.00 72.50 96 GLN A N 1
ATOM 786 C CA . GLN A 1 96 ? 12.458 -8.356 -12.011 1.00 72.50 96 GLN A CA 1
ATOM 787 C C . GLN A 1 96 ? 13.912 -7.871 -12.107 1.00 72.50 96 GLN A C 1
ATOM 789 O O . GLN A 1 96 ? 14.517 -7.951 -13.172 1.00 72.50 96 GLN A O 1
ATOM 794 N N . ALA A 1 97 ? 14.515 -7.464 -10.987 1.00 71.88 97 ALA A N 1
ATOM 795 C CA . ALA A 1 97 ? 15.923 -7.069 -10.938 1.00 71.88 97 ALA A CA 1
ATOM 796 C C . ALA A 1 97 ? 16.895 -8.229 -11.235 1.00 71.88 97 ALA A C 1
ATOM 798 O O . ALA A 1 97 ? 18.012 -7.998 -11.695 1.00 71.88 97 ALA A O 1
ATOM 799 N N . SER A 1 98 ? 16.490 -9.480 -10.990 1.00 71.69 98 SER A N 1
ATOM 800 C CA . SER A 1 98 ? 17.310 -10.668 -11.254 1.00 71.69 98 SER A CA 1
ATOM 801 C C . SER A 1 98 ? 16.943 -11.412 -12.541 1.00 71.69 98 SER A C 1
ATOM 803 O O . SER A 1 98 ? 17.440 -12.515 -12.744 1.00 71.69 98 SER A O 1
ATOM 805 N N . ILE A 1 99 ? 16.112 -10.846 -13.423 1.00 68.62 99 ILE A N 1
ATOM 806 C CA . ILE A 1 99 ? 15.480 -11.577 -14.537 1.00 68.62 99 ILE A CA 1
ATOM 807 C C . ILE A 1 99 ? 16.459 -12.247 -15.515 1.00 68.62 99 ILE A C 1
ATOM 809 O O . ILE A 1 99 ? 16.153 -13.300 -16.066 1.00 68.62 99 ILE A O 1
ATOM 813 N N . THR A 1 100 ? 17.671 -11.706 -15.661 1.00 67.62 100 THR A N 1
ATOM 814 C CA . THR A 1 100 ? 18.754 -12.267 -16.491 1.00 67.62 100 THR A CA 1
ATOM 815 C C . THR A 1 100 ? 19.497 -13.444 -15.850 1.00 67.62 100 THR A C 1
ATOM 817 O O . THR A 1 100 ? 20.268 -14.120 -16.525 1.00 67.62 100 THR A O 1
ATOM 820 N N . LYS A 1 101 ? 19.279 -13.710 -14.557 1.00 64.56 101 LYS A N 1
ATOM 821 C CA . LYS A 1 101 ? 19.942 -14.770 -13.771 1.00 64.56 101 LYS A CA 1
ATOM 822 C C . LYS A 1 101 ? 18.984 -15.878 -13.316 1.00 64.56 101 LYS A C 1
ATOM 824 O O . LYS A 1 101 ? 19.390 -16.770 -12.576 1.00 64.56 101 LYS A O 1
ATOM 829 N N . ILE A 1 102 ? 17.718 -15.800 -13.718 1.00 63.59 102 ILE A N 1
ATOM 830 C CA . ILE A 1 102 ? 16.628 -16.628 -13.199 1.00 63.59 102 ILE A CA 1
ATOM 831 C C . ILE A 1 102 ? 16.499 -17.960 -13.954 1.00 63.59 102 ILE A C 1
ATOM 833 O O . ILE A 1 102 ? 16.608 -18.016 -15.178 1.00 63.59 102 ILE A O 1
ATOM 837 N N . SER A 1 103 ? 16.217 -19.043 -13.221 1.00 66.31 103 SER A N 1
ATOM 838 C CA . SER A 1 103 ? 15.951 -20.369 -13.801 1.00 66.31 103 SER A CA 1
ATOM 839 C C . SER A 1 103 ? 14.553 -20.465 -14.441 1.00 66.31 103 SER A C 1
ATOM 841 O O . SER A 1 103 ? 13.624 -19.753 -14.059 1.00 66.31 103 SER A O 1
ATOM 843 N N . ALA A 1 104 ? 14.343 -21.403 -15.376 1.00 63.59 104 ALA A N 1
ATOM 844 C CA . ALA A 1 104 ? 13.044 -21.598 -16.044 1.00 63.59 104 ALA A CA 1
ATOM 845 C C . ALA A 1 104 ? 11.864 -21.811 -15.065 1.00 63.59 104 ALA A C 1
ATOM 847 O O . ALA A 1 104 ? 10.756 -21.342 -15.316 1.00 63.59 104 ALA A O 1
ATOM 848 N N . LYS A 1 105 ? 12.119 -22.444 -13.911 1.00 65.31 105 LYS A N 1
ATOM 849 C CA . LYS A 1 105 ? 11.126 -22.710 -12.855 1.00 65.31 105 LYS A CA 1
ATOM 850 C C . LYS A 1 105 ? 10.701 -21.447 -12.092 1.00 65.31 105 LYS A C 1
ATOM 852 O O . LYS A 1 105 ? 9.573 -21.325 -11.626 1.00 65.31 105 LYS A O 1
ATOM 857 N N . GLU A 1 106 ? 11.602 -20.485 -11.959 1.00 63.50 106 GLU A N 1
ATOM 858 C CA . GLU A 1 106 ? 11.327 -19.192 -11.327 1.00 63.50 106 GLU A CA 1
ATOM 859 C C . GLU A 1 106 ? 10.632 -18.219 -12.291 1.00 63.50 106 GLU A C 1
ATOM 861 O O . GLU A 1 106 ? 9.852 -17.375 -11.847 1.00 63.50 106 GLU A O 1
ATOM 866 N N . ARG A 1 107 ? 10.826 -18.390 -13.606 1.00 63.19 107 ARG A N 1
ATOM 867 C CA . ARG A 1 107 ? 10.099 -17.651 -14.652 1.00 63.19 107 ARG A CA 1
ATOM 868 C C . ARG A 1 107 ? 8.596 -17.957 -14.640 1.00 63.19 107 ARG A C 1
ATOM 870 O O . ARG A 1 107 ? 7.783 -17.049 -14.778 1.00 63.19 107 ARG A O 1
ATOM 877 N N . GLU A 1 108 ? 8.218 -19.211 -14.394 1.00 66.50 108 GLU A N 1
ATOM 878 C CA . GLU A 1 108 ? 6.815 -19.617 -14.210 1.00 66.50 108 GLU A CA 1
ATOM 879 C C . GLU A 1 108 ? 6.209 -19.001 -12.934 1.00 66.50 108 GLU A C 1
ATOM 881 O O . GLU A 1 108 ? 5.106 -18.449 -12.944 1.00 66.50 108 GLU A O 1
ATOM 886 N N . ARG A 1 109 ? 6.979 -18.994 -11.837 1.00 65.62 109 ARG A N 1
ATOM 887 C CA . ARG A 1 109 ? 6.579 -18.370 -10.566 1.00 65.62 109 ARG A CA 1
ATOM 888 C C . ARG A 1 109 ? 6.387 -16.854 -10.699 1.00 65.62 109 ARG A C 1
ATOM 890 O O . ARG A 1 109 ? 5.500 -16.295 -10.055 1.00 65.62 109 ARG A O 1
ATOM 897 N N . TYR A 1 110 ? 7.183 -16.202 -11.547 1.00 65.00 110 TYR A N 1
ATOM 898 C CA . TYR A 1 110 ? 7.045 -14.784 -11.880 1.00 65.00 110 TYR A CA 1
ATOM 899 C C . TYR A 1 110 ? 5.710 -14.489 -12.576 1.00 65.00 110 TYR A C 1
ATOM 901 O O . TYR A 1 110 ? 4.992 -13.585 -12.146 1.00 65.00 110 TYR A O 1
ATOM 909 N N . GLY A 1 111 ? 5.324 -15.301 -13.568 1.00 62.69 111 GLY A N 1
ATOM 910 C CA . GLY A 1 111 ? 4.034 -15.168 -14.257 1.00 62.69 111 GLY A CA 1
ATOM 911 C C . GLY A 1 111 ? 2.837 -15.247 -13.301 1.00 62.69 111 GLY A C 1
ATOM 912 O O . GLY A 1 111 ? 1.958 -14.385 -13.329 1.00 62.69 111 GLY A O 1
ATOM 913 N N . ALA A 1 112 ? 2.854 -16.212 -12.376 1.00 64.19 112 ALA A 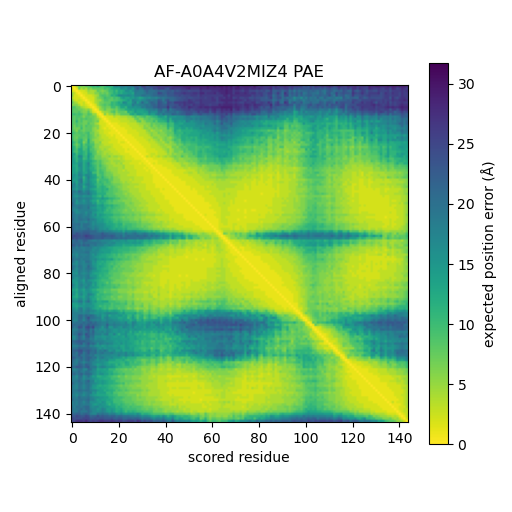N 1
ATOM 914 C CA . ALA A 1 112 ? 1.792 -16.381 -11.380 1.00 64.19 112 ALA A CA 1
ATOM 915 C C . ALA A 1 112 ? 1.701 -15.219 -10.369 1.00 64.19 112 ALA A C 1
ATOM 917 O O . ALA A 1 112 ? 0.609 -14.848 -9.933 1.00 64.19 112 ALA A O 1
ATOM 918 N N . ILE A 1 113 ? 2.836 -14.623 -9.978 1.00 66.31 113 ILE A N 1
ATOM 919 C CA . ILE A 1 113 ? 2.847 -13.440 -9.102 1.00 66.31 113 ILE A CA 1
ATOM 920 C C . ILE A 1 113 ? 2.257 -12.238 -9.843 1.00 66.31 113 ILE A C 1
ATOM 922 O O . ILE A 1 113 ? 1.431 -11.531 -9.270 1.00 66.31 113 ILE A O 1
ATOM 926 N N . MET A 1 114 ? 2.637 -12.050 -11.108 1.00 63.78 114 MET A N 1
ATOM 927 C CA . MET A 1 114 ? 2.291 -10.887 -11.926 1.00 63.78 114 MET A CA 1
ATOM 928 C C . MET A 1 114 ? 0.803 -10.831 -12.295 1.00 63.78 114 MET A C 1
ATOM 930 O O . MET A 1 114 ? 0.210 -9.754 -12.254 1.00 63.78 114 MET A O 1
ATOM 934 N N . GLN A 1 115 ? 0.173 -11.979 -12.569 1.00 62.50 115 GLN A N 1
ATOM 935 C CA . GLN A 1 115 ? -1.253 -12.045 -12.918 1.00 62.50 115 GLN A CA 1
ATOM 936 C C . GLN A 1 115 ? -2.168 -11.594 -11.767 1.00 62.50 115 GLN A C 1
ATOM 938 O O . GLN A 1 115 ? -3.194 -10.956 -12.000 1.00 62.50 115 GLN A O 1
ATOM 943 N N . ASN A 1 116 ? -1.781 -11.861 -10.516 1.00 62.50 116 ASN A N 1
ATOM 944 C CA . ASN A 1 116 ? -2.640 -11.586 -9.363 1.00 62.50 116 ASN A CA 1
ATOM 945 C C . ASN A 1 116 ? -2.378 -10.226 -8.701 1.00 62.50 116 ASN A C 1
ATOM 947 O O . ASN A 1 116 ? -3.213 -9.756 -7.930 1.00 62.50 116 ASN A O 1
ATOM 951 N N . THR A 1 117 ? -1.256 -9.563 -8.995 1.00 68.31 117 THR A N 1
ATOM 952 C CA . THR A 1 117 ? -0.891 -8.276 -8.381 1.00 68.31 117 THR A CA 1
ATOM 953 C C . THR A 1 117 ? -1.949 -7.188 -8.590 1.00 68.31 117 THR A C 1
ATOM 955 O O . THR A 1 117 ? -2.248 -6.446 -7.657 1.00 68.31 117 THR A O 1
ATOM 958 N N . ASN A 1 118 ? -2.558 -7.112 -9.778 1.00 71.44 118 ASN A N 1
ATOM 959 C CA . ASN A 1 118 ? -3.586 -6.106 -10.063 1.00 71.44 118 ASN A CA 1
ATOM 960 C C . ASN A 1 118 ? -4.865 -6.335 -9.237 1.00 71.44 118 ASN A C 1
ATOM 962 O O . ASN A 1 118 ? -5.451 -5.396 -8.706 1.00 71.44 118 ASN A O 1
ATOM 966 N N . LEU A 1 119 ? -5.263 -7.599 -9.065 1.00 72.75 119 LEU A N 1
ATOM 967 C CA . LEU A 1 119 ? -6.436 -7.955 -8.271 1.00 72.75 119 LEU A CA 1
ATOM 968 C C . LEU A 1 119 ? -6.222 -7.633 -6.788 1.00 72.75 119 LEU A C 1
ATOM 970 O O . LEU A 1 119 ? -7.101 -7.055 -6.157 1.00 72.75 119 LEU A O 1
ATOM 974 N N . TYR A 1 120 ? -5.038 -7.926 -6.246 1.00 77.81 120 TYR A N 1
ATOM 975 C CA . TYR A 1 120 ? -4.708 -7.574 -4.863 1.00 77.81 120 TYR A CA 1
ATOM 976 C C . TYR A 1 120 ? -4.661 -6.057 -4.628 1.00 77.81 120 TYR A C 1
ATOM 978 O O . TYR A 1 120 ? -5.161 -5.602 -3.603 1.00 77.81 120 TYR A O 1
ATOM 986 N N . SER A 1 121 ? -4.144 -5.286 -5.591 1.00 80.69 121 SER A N 1
ATOM 987 C CA . SER A 1 121 ? -4.192 -3.814 -5.583 1.00 80.69 121 SER A CA 1
ATOM 988 C C . SER A 1 121 ? -5.625 -3.279 -5.511 1.00 80.69 121 SER A C 1
ATOM 990 O O . SER A 1 121 ? -5.949 -2.363 -4.759 1.00 80.69 121 SER A O 1
ATOM 992 N N . LEU A 1 122 ? -6.526 -3.863 -6.302 1.00 84.69 122 LEU A N 1
ATOM 993 C CA . LEU A 1 122 ? -7.925 -3.451 -6.312 1.00 84.69 122 LEU A CA 1
ATOM 994 C C . LEU A 1 122 ? -8.614 -3.796 -4.983 1.00 84.69 122 LEU A C 1
ATOM 996 O O . LEU A 1 122 ? -9.392 -3.000 -4.455 1.00 84.69 122 LEU A O 1
ATOM 1000 N N . VAL A 1 123 ? -8.293 -4.964 -4.421 1.00 86.75 123 VAL A N 1
ATOM 1001 C CA . VAL A 1 123 ? -8.803 -5.414 -3.121 1.00 86.75 123 VAL A CA 1
ATOM 1002 C C . VAL A 1 123 ? -8.360 -4.480 -1.993 1.00 86.75 123 VAL A C 1
ATOM 1004 O O . VAL A 1 123 ? -9.194 -4.161 -1.150 1.00 86.75 123 VAL A O 1
ATOM 1007 N N . THR A 1 124 ? -7.114 -3.989 -1.977 1.00 88.56 124 THR A N 1
ATOM 1008 C CA . THR A 1 124 ? -6.634 -3.051 -0.939 1.00 88.56 124 THR A CA 1
ATOM 1009 C C . THR A 1 124 ? -7.274 -1.670 -1.033 1.00 88.56 124 THR A C 1
ATOM 1011 O O . THR A 1 124 ? -7.560 -1.040 -0.009 1.00 88.56 124 THR A O 1
ATOM 1014 N N . ILE A 1 125 ? -7.552 -1.192 -2.248 1.00 89.88 125 ILE A N 1
ATOM 1015 C CA . ILE A 1 125 ? -8.326 0.039 -2.453 1.00 89.88 125 ILE A CA 1
ATOM 1016 C C . ILE A 1 125 ? -9.739 -0.146 -1.890 1.00 89.88 125 ILE A C 1
ATOM 1018 O O . ILE A 1 125 ? -10.205 0.674 -1.097 1.00 89.88 125 ILE A O 1
ATOM 1022 N N . PHE A 1 126 ? -10.411 -1.239 -2.258 1.00 91.00 126 PHE A N 1
ATOM 1023 C CA . PHE A 1 126 ? -11.780 -1.509 -1.824 1.00 91.00 126 PHE A CA 1
ATOM 1024 C C . PHE A 1 126 ? -11.886 -1.745 -0.310 1.00 91.00 126 PHE A C 1
ATOM 1026 O O . PHE A 1 126 ? -12.806 -1.236 0.337 1.00 91.00 126 PHE A O 1
ATOM 1033 N N . SER A 1 127 ? -10.931 -2.468 0.281 1.00 90.50 127 SER A N 1
ATOM 1034 C CA . SER A 1 127 ? -10.883 -2.702 1.725 1.00 90.50 127 SER A CA 1
ATOM 1035 C C . SER A 1 127 ? -10.703 -1.392 2.485 1.00 90.50 127 SER A C 1
ATOM 1037 O O . SER A 1 127 ? -11.460 -1.117 3.412 1.00 90.50 127 SER A O 1
ATOM 1039 N N . THR A 1 128 ? -9.784 -0.529 2.045 1.00 92.00 128 THR A N 1
ATOM 1040 C CA . THR A 1 128 ? -9.551 0.774 2.681 1.00 92.00 128 THR A CA 1
ATOM 1041 C C . THR A 1 128 ? -10.781 1.671 2.566 1.00 92.00 128 THR A C 1
ATOM 1043 O O . THR A 1 128 ? -11.176 2.302 3.544 1.00 92.00 128 THR A O 1
ATOM 1046 N N . LEU A 1 129 ? -11.449 1.676 1.410 1.00 93.69 129 LEU A N 1
ATOM 1047 C CA . LEU A 1 129 ? -12.692 2.423 1.202 1.00 93.69 129 LEU A CA 1
ATOM 1048 C C . LEU 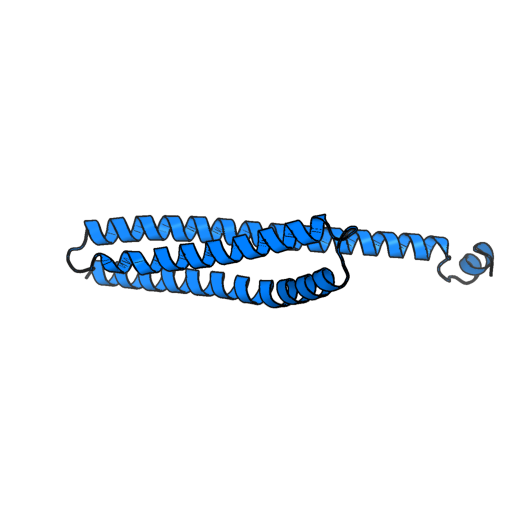A 1 129 ? -13.815 1.922 2.124 1.00 93.69 129 LEU A C 1
ATOM 1050 O O . LEU A 1 129 ? -14.545 2.720 2.711 1.00 93.69 129 LEU A O 1
ATOM 1054 N N . THR A 1 130 ? -13.891 0.609 2.339 1.00 92.56 130 THR A N 1
ATOM 1055 C CA . THR A 1 130 ? -14.814 0.001 3.305 1.00 92.56 130 THR A CA 1
ATOM 1056 C C . THR A 1 130 ? -14.524 0.481 4.730 1.00 92.56 130 THR A C 1
ATOM 1058 O O . THR A 1 130 ? -15.445 0.912 5.424 1.00 92.56 130 THR A O 1
ATOM 1061 N N . VAL A 1 131 ? -13.255 0.500 5.165 1.00 92.62 131 VAL A N 1
ATOM 1062 C CA . VAL A 1 131 ? -12.871 1.019 6.496 1.00 92.62 131 VAL A CA 1
ATOM 1063 C C . VAL A 1 131 ? -13.259 2.490 6.665 1.00 92.62 131 VAL A C 1
ATOM 1065 O O . VAL A 1 131 ? -13.749 2.863 7.731 1.00 92.62 131 VAL A O 1
ATOM 1068 N N . VAL A 1 132 ? -13.096 3.315 5.624 1.00 94.44 132 VAL A N 1
ATOM 1069 C CA . VAL A 1 132 ? -13.523 4.727 5.632 1.00 94.44 132 VAL A CA 1
ATOM 1070 C C . VAL A 1 132 ? -15.034 4.848 5.834 1.00 94.44 132 VAL A C 1
ATOM 1072 O O . VAL A 1 132 ? -15.471 5.646 6.662 1.00 94.44 132 VAL A O 1
ATOM 1075 N N . ILE A 1 133 ? -15.838 4.050 5.125 1.00 94.19 133 ILE A N 1
ATOM 1076 C CA . ILE A 1 133 ? -17.302 4.054 5.278 1.00 94.19 133 ILE A CA 1
ATOM 1077 C C . ILE A 1 133 ? -17.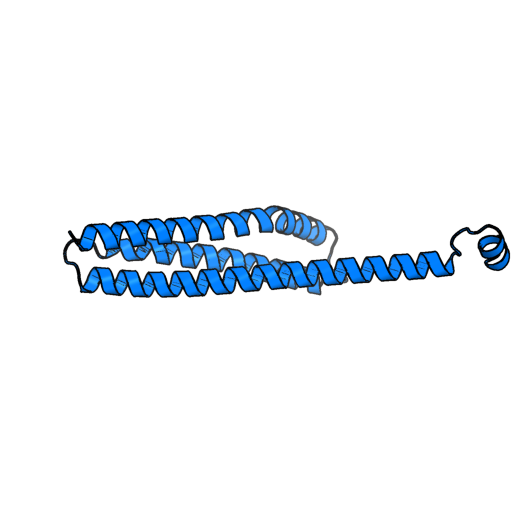695 3.653 6.704 1.00 94.19 133 ILE A C 1
ATOM 1079 O O . ILE A 1 133 ? -18.505 4.340 7.327 1.00 94.19 133 ILE A O 1
ATOM 1083 N N . PHE A 1 134 ? -17.095 2.590 7.251 1.00 91.94 134 PHE A N 1
ATOM 1084 C CA . PHE A 1 134 ? -17.340 2.172 8.636 1.00 91.94 134 PHE A CA 1
ATOM 1085 C C . PHE A 1 134 ? -16.960 3.260 9.639 1.00 91.94 134 PHE A C 1
ATOM 1087 O O . PHE A 1 134 ? -17.726 3.542 10.559 1.00 91.94 134 PHE A O 1
ATOM 1094 N N . PHE A 1 135 ? -15.814 3.912 9.443 1.00 92.75 135 PHE A N 1
ATOM 1095 C CA . PHE A 1 135 ? -15.392 5.024 10.287 1.00 92.75 135 PHE A CA 1
ATOM 1096 C C . PHE A 1 135 ? -16.395 6.183 10.242 1.00 92.75 135 PHE A C 1
ATOM 1098 O O . PHE A 1 135 ? -16.803 6.683 11.288 1.00 92.75 135 PHE A O 1
ATOM 1105 N N . GLY A 1 136 ? -16.848 6.573 9.046 1.00 91.81 136 GLY A N 1
ATOM 1106 C CA . GLY A 1 136 ? -17.861 7.615 8.872 1.00 91.81 136 GLY A CA 1
ATOM 1107 C C . GLY A 1 136 ? -19.196 7.262 9.529 1.00 91.81 136 GLY A C 1
ATOM 1108 O O . GLY A 1 136 ? -19.811 8.114 10.168 1.00 91.81 136 GLY A O 1
ATOM 1109 N N . TYR A 1 137 ? -19.617 5.998 9.440 1.00 90.56 137 TYR A N 1
ATOM 1110 C CA . TYR A 1 137 ? -20.803 5.501 10.137 1.00 90.56 137 TYR A CA 1
ATOM 1111 C C . TYR A 1 137 ? -20.660 5.627 11.659 1.00 90.56 137 TYR A C 1
ATOM 1113 O O . TYR A 1 137 ? -21.548 6.182 12.306 1.00 90.56 137 TYR A O 1
ATOM 1121 N N . PHE A 1 138 ? -19.535 5.181 12.229 1.00 88.56 138 PHE A N 1
ATOM 1122 C CA . PHE A 1 138 ? -19.280 5.314 13.665 1.00 88.56 138 PHE A CA 1
ATOM 1123 C C . PHE A 1 138 ? -19.263 6.776 14.106 1.00 88.56 138 PHE A C 1
ATOM 1125 O O . PHE A 1 138 ? -19.910 7.123 15.094 1.00 88.56 138 PHE A O 1
ATOM 1132 N N . LEU A 1 139 ? -18.611 7.642 13.332 1.00 88.25 139 LEU A N 1
ATOM 1133 C CA . LEU A 1 139 ? -18.551 9.072 13.604 1.00 88.25 139 LEU A CA 1
ATOM 1134 C C . LEU A 1 139 ? -19.952 9.700 13.616 1.00 88.25 139 LEU A C 1
ATOM 1136 O O . LEU A 1 139 ? -20.316 10.343 14.596 1.00 88.25 139 LEU A O 1
ATOM 1140 N N . LEU A 1 140 ? -20.784 9.448 12.601 1.00 87.50 140 LEU A N 1
ATOM 1141 C CA . LEU A 1 140 ? -22.161 9.959 12.554 1.00 87.50 140 LEU A CA 1
ATOM 1142 C C . LEU A 1 140 ? -23.047 9.384 13.665 1.00 87.50 140 LEU A C 1
ATOM 1144 O O . LEU A 1 140 ? -23.868 10.106 14.228 1.00 87.50 140 LEU A O 1
ATOM 1148 N N . SER A 1 141 ? -22.880 8.100 13.992 1.00 82.88 141 SER A N 1
ATOM 1149 C CA . SER A 1 141 ? -23.621 7.459 15.083 1.00 82.88 141 SER A CA 1
ATOM 1150 C C . SER A 1 141 ? -23.248 8.015 16.455 1.00 82.88 141 SER A C 1
ATOM 1152 O O . SER A 1 141 ? -24.084 8.014 17.347 1.00 82.88 141 SER A O 1
ATOM 1154 N N . SER A 1 142 ? -22.020 8.516 16.617 1.00 76.44 142 SER A N 1
ATOM 1155 C CA . SER A 1 142 ? -21.531 9.049 17.889 1.00 76.44 142 SER A CA 1
ATOM 1156 C C . SER A 1 142 ? -21.953 10.487 18.188 1.00 76.44 142 SER A C 1
ATOM 1158 O O . SER A 1 142 ? -21.868 10.922 19.332 1.00 76.44 142 SER A O 1
ATOM 1160 N N . VAL A 1 143 ? -22.372 11.227 17.158 1.00 70.25 143 VAL A N 1
ATOM 1161 C CA . VAL A 1 143 ? -22.833 12.620 17.267 1.00 70.25 143 VAL A CA 1
ATOM 1162 C C . VAL A 1 143 ? -24.329 12.694 17.625 1.00 70.25 143 VAL A C 1
ATOM 1164 O O . VAL A 1 143 ? -24.820 13.770 17.962 1.00 70.25 143 VAL A O 1
ATOM 1167 N N . ARG A 1 144 ? -25.056 11.568 17.572 1.00 57.12 144 ARG A N 1
ATOM 1168 C CA . ARG A 1 144 ? -26.446 11.439 18.041 1.00 57.12 144 ARG A CA 1
ATOM 1169 C C . ARG A 1 144 ? -26.506 10.940 19.477 1.00 57.12 144 ARG A C 1
ATOM 1171 O O . ARG A 1 144 ? -27.419 11.413 20.185 1.00 57.12 144 ARG A O 1
#

Organism: NCBI:txid2530452

Solvent-accessible surface area (backbone atoms only — not comparable to full-atom values): 8089 Å² total; per-residue (Å²): 133,54,62,69,57,26,57,75,69,75,40,83,28,74,65,56,50,51,53,49,52,55,50,50,52,53,50,52,55,49,51,53,54,50,53,50,52,54,51,52,58,50,51,55,51,50,51,53,51,41,54,51,48,45,54,48,44,54,51,49,42,74,75,33,92,84,51,64,75,72,62,55,50,58,44,50,53,50,51,53,54,48,52,53,51,52,52,53,48,54,53,50,52,54,50,61,76,40,57,95,77,59,53,78,74,53,55,55,53,47,53,62,53,60,72,47,49,62,58,54,54,52,49,47,53,52,51,51,51,48,48,50,52,52,51,52,52,52,54,60,62,70,77,108

Foldseek 3Di:
DAQVVCVVVVHDGPVNVVVVVVVVVVVVVVVVVVVLVVLVVVLVVLLVLLVVLLVLLVVLVVVFVPDDNCLSVLSVVLNVLSVVLVVLSVVLVVCVVCVVVDDPVVVVVNVVSVVCSVVSSVVSVVSSVVSVVVSVVSVVVRVD

pLDDT: mean 81.74, std 10.45, range [57.12, 95.81]

Secondary structure (DSSP, 8-state):
--HHHHHHTTPPPHHHHHHHHHHHHHHHHHHHHHHHHHHHHHHHHHHHHHHHHHHHHHHHHHH-TTS-GGGGHHHHHHHHHHHHHHHHHHHHHHHHHTGGG--HHHHHHHHHHHHHHHHHHHHHHHHHHHHHHHHHHHHHHH--

Sequence (144 aa):
MTDEECKALGIMTEQEQREMDQRFERIEEAGIADTQKYFDRIHDKLFSLNSFLIAGYFALIAITKNIPAWTIIIPTINSILLLYVDYRMLLRSRLQASITKISAKERERYGAIMQNTNLYSLVTIFSTLTVVIFFGYFLLSSVR

Nearest PDB structures (foldseek):
  6nct-assembly1_B  TM=4.420E-01  e=9.476E+00  Homo sapiens

Mean predicted aligned error: 9.33 Å